Protein AF-A0A7V3U6Y7-F1 (afdb_monomer_lite)

Structure (mmCIF, N/CA/C/O backbone):
data_AF-A0A7V3U6Y7-F1
#
_entry.id   AF-A0A7V3U6Y7-F1
#
loop_
_atom_site.group_PDB
_atom_site.id
_atom_site.type_symbol
_atom_site.label_atom_id
_atom_site.label_alt_id
_atom_site.label_comp_id
_atom_site.label_asym_id
_atom_site.label_entity_id
_atom_site.label_seq_id
_atom_site.pdbx_PDB_ins_code
_atom_site.Cartn_x
_atom_site.Cartn_y
_atom_site.Cartn_z
_atom_site.occupancy
_atom_site.B_iso_or_equiv
_atom_site.auth_seq_id
_atom_site.auth_comp_id
_atom_site.auth_asym_id
_atom_site.auth_atom_id
_atom_site.pdbx_PDB_model_num
ATOM 1 N N . MET A 1 1 ? -50.823 -24.582 42.067 1.00 50.22 1 MET A N 1
ATOM 2 C CA . MET A 1 1 ? -49.405 -24.744 41.675 1.00 50.22 1 MET A CA 1
ATOM 3 C C . MET A 1 1 ? -48.891 -23.386 41.212 1.00 50.22 1 MET A C 1
ATOM 5 O O . MET A 1 1 ? -49.209 -22.974 40.104 1.00 50.22 1 MET A O 1
ATOM 9 N N . PHE A 1 2 ? -48.226 -22.626 42.087 1.00 54.97 2 PHE A N 1
ATOM 10 C CA . PHE A 1 2 ? -47.780 -21.268 41.761 1.00 54.97 2 PHE A CA 1
ATOM 11 C C . PHE A 1 2 ? -46.532 -21.341 40.882 1.00 54.97 2 PHE A C 1
ATOM 13 O O . PHE A 1 2 ? -45.478 -21.798 41.325 1.00 54.97 2 PHE A O 1
ATOM 20 N N . LYS A 1 3 ? -46.665 -20.936 39.615 1.00 65.75 3 LYS A N 1
ATOM 21 C CA . LYS A 1 3 ? -45.515 -20.741 38.732 1.00 65.75 3 LYS A CA 1
ATOM 22 C C . LYS A 1 3 ? -44.666 -19.619 39.330 1.00 65.75 3 LYS A C 1
ATOM 24 O O . LYS A 1 3 ? -45.165 -18.510 39.503 1.00 65.75 3 LYS A O 1
ATOM 29 N N . LYS A 1 4 ? -43.413 -19.918 39.679 1.00 70.62 4 LYS A N 1
ATOM 30 C CA . LYS A 1 4 ? -42.433 -18.907 40.091 1.00 70.62 4 LYS A CA 1
ATOM 31 C C . LYS A 1 4 ? -42.212 -17.970 38.900 1.00 70.62 4 LYS A C 1
ATOM 33 O O . LYS A 1 4 ? -41.668 -18.393 37.885 1.00 70.62 4 LYS A O 1
ATOM 38 N N . GLY A 1 5 ? -42.742 -16.753 38.996 1.00 73.56 5 GLY A N 1
ATOM 39 C CA . GLY A 1 5 ? -42.513 -15.687 38.026 1.00 73.56 5 GLY A CA 1
ATOM 40 C C . GLY A 1 5 ? -41.181 -14.996 38.298 1.00 73.56 5 GLY A C 1
ATOM 41 O O . GLY A 1 5 ? -40.742 -14.940 39.445 1.00 73.56 5 GLY A O 1
ATOM 42 N N . PHE A 1 6 ? -40.556 -14.484 37.240 1.00 78.00 6 PHE A N 1
ATOM 43 C CA . PHE A 1 6 ? -39.369 -13.634 37.334 1.00 78.00 6 PHE A CA 1
ATOM 44 C C . PHE A 1 6 ? -39.667 -12.394 38.183 1.00 78.00 6 PHE A C 1
ATOM 46 O O . PHE A 1 6 ? -40.731 -11.782 38.048 1.00 78.00 6 PHE A O 1
ATOM 53 N N . THR A 1 7 ? -38.733 -12.012 39.046 1.00 89.19 7 THR A N 1
ATOM 54 C CA . THR A 1 7 ? -38.861 -10.795 39.850 1.00 89.19 7 THR A CA 1
ATOM 55 C C . THR A 1 7 ? -38.463 -9.559 39.039 1.00 89.19 7 THR A C 1
ATOM 57 O O . THR A 1 7 ? -37.602 -9.614 38.160 1.00 89.19 7 THR A O 1
ATOM 60 N N . LEU A 1 8 ? -39.064 -8.404 39.348 1.00 84.19 8 LEU A N 1
ATOM 61 C CA . LEU A 1 8 ? -38.674 -7.125 38.734 1.00 84.19 8 LEU A CA 1
ATOM 62 C C . LEU A 1 8 ? -37.196 -6.794 38.989 1.00 84.19 8 LEU A C 1
ATOM 64 O O . LEU A 1 8 ? -36.536 -6.209 38.133 1.00 84.19 8 LEU A O 1
ATOM 68 N N . ILE A 1 9 ? -36.669 -7.202 40.148 1.00 90.31 9 ILE A N 1
ATOM 69 C CA . ILE A 1 9 ? -35.268 -6.972 40.499 1.00 90.31 9 ILE A CA 1
ATOM 70 C C . ILE A 1 9 ? -34.312 -7.843 39.676 1.00 90.31 9 ILE A C 1
ATOM 72 O O . ILE A 1 9 ? -33.257 -7.357 39.279 1.00 90.31 9 ILE A O 1
ATOM 76 N N . GLU A 1 10 ? -34.689 -9.079 39.333 1.00 88.81 10 GLU A N 1
ATOM 77 C CA . GLU A 1 10 ? -33.901 -9.916 38.417 1.00 88.81 10 GLU A CA 1
ATOM 78 C C . GLU A 1 10 ? -33.795 -9.281 37.033 1.00 88.81 10 GLU A C 1
ATOM 80 O O . GLU A 1 10 ? -32.708 -9.228 36.461 1.00 88.81 10 GLU A O 1
ATOM 85 N N . LEU A 1 11 ? -34.897 -8.746 36.508 1.00 87.94 11 LEU A N 1
ATOM 86 C CA . LEU A 1 11 ? -34.889 -8.103 35.194 1.00 87.94 11 LEU A CA 1
ATOM 87 C C . LEU A 1 11 ? -34.047 -6.811 35.207 1.00 87.94 11 LEU A C 1
ATOM 89 O O . LEU A 1 11 ? -33.319 -6.533 34.253 1.00 87.94 11 LEU A O 1
ATOM 93 N N . LEU A 1 12 ? -34.063 -6.073 36.321 1.00 89.81 12 LEU A N 1
ATOM 94 C CA . LEU A 1 12 ? -33.245 -4.873 36.517 1.00 89.81 12 LEU A CA 1
ATOM 95 C C . LEU A 1 12 ? -31.743 -5.196 36.570 1.00 89.81 12 LEU A C 1
ATOM 97 O O . LEU A 1 12 ? -30.950 -4.540 35.894 1.00 89.81 12 LEU A O 1
ATOM 101 N N . VAL A 1 13 ? -31.345 -6.227 37.321 1.00 93.62 13 VAL A N 1
ATOM 102 C CA . VAL A 1 13 ? -29.937 -6.655 37.413 1.00 93.62 13 VAL A CA 1
ATOM 103 C C . VAL A 1 13 ? -29.427 -7.170 36.065 1.00 93.62 13 VAL A C 1
ATOM 105 O O . VAL A 1 13 ? -28.310 -6.844 35.667 1.00 93.62 13 VAL A O 1
ATOM 108 N N . VAL A 1 14 ? -30.244 -7.916 35.318 1.00 93.94 14 VAL A N 1
ATOM 109 C CA . VAL A 1 14 ? -29.862 -8.427 33.992 1.00 93.94 14 VAL A CA 1
ATOM 110 C C . VAL A 1 14 ? -29.638 -7.285 32.998 1.00 93.94 14 VAL A C 1
ATOM 112 O O . VAL A 1 14 ? -28.618 -7.273 32.310 1.00 93.94 14 VAL A O 1
ATOM 115 N N . ALA A 1 15 ? -30.528 -6.290 32.953 1.00 92.44 15 ALA A N 1
ATOM 116 C CA . ALA A 1 15 ? -30.348 -5.122 32.088 1.00 92.44 15 ALA A CA 1
ATOM 117 C C . ALA A 1 15 ? -29.089 -4.308 32.452 1.00 92.44 15 ALA A C 1
ATOM 119 O O . ALA A 1 15 ? -28.402 -3.800 31.563 1.00 92.44 15 ALA A O 1
ATOM 120 N N . LEU A 1 16 ? -28.750 -4.232 33.745 1.00 95.00 16 LEU A N 1
ATOM 121 C CA . LEU A 1 16 ? -27.530 -3.585 34.232 1.00 95.00 16 LEU A CA 1
ATOM 122 C C . LEU A 1 16 ? -26.258 -4.341 33.816 1.00 95.00 16 LEU A C 1
ATOM 124 O O . LEU A 1 16 ? -25.278 -3.721 33.417 1.00 95.00 16 LEU A O 1
ATOM 128 N N . ILE A 1 17 ? -26.264 -5.673 33.849 1.00 94.19 17 ILE A N 1
ATOM 129 C CA . ILE A 1 17 ? -25.114 -6.467 33.391 1.00 94.19 17 ILE A CA 1
ATOM 130 C C . ILE A 1 17 ? -24.956 -6.362 31.865 1.00 94.19 17 ILE A C 1
ATOM 132 O O . ILE A 1 17 ? -23.842 -6.168 31.375 1.00 94.19 17 ILE A O 1
ATOM 136 N N . ILE A 1 18 ? -26.055 -6.436 31.103 1.00 93.50 18 ILE A N 1
ATOM 137 C CA . ILE A 1 18 ? -26.022 -6.334 29.634 1.00 93.50 18 ILE A CA 1
ATOM 138 C C . ILE A 1 18 ? -25.452 -4.979 29.188 1.00 93.50 18 ILE A C 1
ATOM 140 O O . ILE A 1 18 ? -24.631 -4.942 28.271 1.00 93.50 18 ILE A O 1
ATOM 144 N N . SER A 1 19 ? -25.825 -3.874 29.840 1.00 91.38 19 SER A N 1
ATOM 145 C CA . SER A 1 19 ? -25.337 -2.537 29.465 1.00 91.38 19 SER A CA 1
ATOM 146 C C . SER A 1 19 ? -23.822 -2.373 29.663 1.00 91.38 19 SER A C 1
ATOM 148 O O . SER A 1 19 ? -23.141 -1.798 28.805 1.00 91.38 19 SER A O 1
ATOM 150 N N . ILE A 1 20 ? -23.265 -2.951 30.731 1.00 91.00 20 ILE A N 1
ATOM 151 C CA . ILE A 1 20 ? -21.815 -2.972 30.979 1.00 91.00 20 ILE A CA 1
ATOM 152 C C . ILE A 1 20 ? -21.099 -3.806 29.907 1.00 91.00 20 ILE A C 1
ATOM 154 O O . ILE A 1 20 ? -20.116 -3.347 29.318 1.00 91.00 20 ILE A O 1
ATOM 158 N N . LEU A 1 21 ? -21.610 -5.003 29.600 1.00 89.81 21 LEU A N 1
ATOM 159 C CA . LEU A 1 21 ? -21.007 -5.896 28.605 1.00 89.81 21 LEU A CA 1
ATOM 160 C C . LEU A 1 21 ? -20.994 -5.281 27.196 1.00 89.81 21 LEU A C 1
ATOM 162 O O . LEU A 1 21 ? -19.972 -5.345 26.511 1.00 89.81 21 LEU A O 1
ATOM 166 N N . VAL A 1 22 ? -22.086 -4.632 26.772 1.00 87.31 22 VAL A N 1
ATOM 167 C CA . VAL A 1 22 ? -22.183 -3.986 25.447 1.00 87.31 22 VAL A CA 1
ATOM 168 C C . VAL A 1 22 ? -21.139 -2.879 25.280 1.00 87.31 22 VAL A C 1
ATOM 170 O O . VAL A 1 22 ? -20.543 -2.743 24.206 1.00 87.31 22 VAL A O 1
ATOM 173 N N . THR A 1 23 ? -20.868 -2.119 26.344 1.00 82.31 23 THR A N 1
ATOM 174 C CA . THR A 1 23 ? -19.887 -1.026 26.310 1.00 82.31 23 THR A CA 1
ATOM 175 C C . THR A 1 23 ? -18.475 -1.557 26.045 1.00 82.31 23 THR A C 1
ATOM 177 O O . THR A 1 23 ? -17.790 -1.060 25.153 1.00 82.31 23 THR A O 1
ATOM 180 N N . ILE A 1 24 ? -18.056 -2.618 26.745 1.00 80.50 24 ILE A N 1
ATOM 181 C CA . ILE A 1 24 ? -16.707 -3.206 26.618 1.00 80.50 24 ILE A CA 1
ATOM 182 C C . ILE A 1 24 ? -16.487 -3.823 25.226 1.00 80.50 24 ILE A C 1
ATOM 184 O O . ILE A 1 24 ? -15.421 -3.664 24.622 1.00 80.50 24 ILE A O 1
ATOM 188 N N . VAL A 1 25 ? -17.495 -4.512 24.687 1.00 75.94 25 VAL A N 1
ATOM 189 C CA . VAL A 1 25 ? -17.406 -5.180 23.377 1.00 75.94 25 VAL A CA 1
ATOM 190 C C . VAL A 1 25 ? -17.280 -4.166 22.231 1.00 75.94 25 VAL A C 1
ATOM 192 O O . VAL A 1 25 ? -16.527 -4.392 21.281 1.00 75.94 25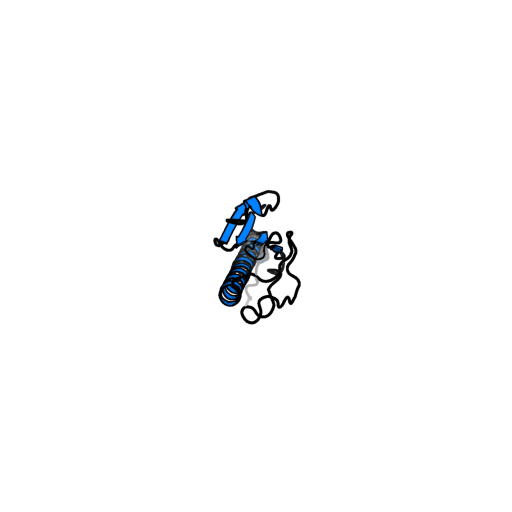 VAL A O 1
ATOM 195 N N . SER A 1 26 ? -17.957 -3.019 22.335 1.00 70.25 26 SER A N 1
ATOM 196 C CA . SER A 1 26 ? -18.023 -2.021 21.258 1.00 70.25 26 SER A CA 1
ATOM 197 C C . SER A 1 26 ? -16.668 -1.371 20.940 1.00 70.25 26 SER A C 1
ATOM 199 O O . SER A 1 26 ? -16.338 -1.178 19.768 1.00 70.25 26 SER A O 1
ATOM 201 N N . VAL A 1 27 ? -15.845 -1.077 21.955 1.00 69.94 27 VAL A N 1
ATOM 202 C CA . VAL A 1 27 ? -14.544 -0.395 21.766 1.00 69.94 27 VAL A CA 1
ATOM 203 C C . VAL A 1 27 ? -13.536 -1.292 21.038 1.00 69.94 27 VAL A C 1
ATOM 205 O O . VAL A 1 27 ? -12.788 -0.836 20.172 1.00 69.94 27 VAL A O 1
ATOM 208 N N . ASN A 1 28 ? -13.563 -2.591 21.339 1.00 64.44 28 ASN A N 1
ATOM 209 C CA . ASN A 1 28 ? -12.662 -3.581 20.756 1.00 64.44 28 ASN A CA 1
ATOM 210 C C . ASN A 1 28 ? -12.939 -3.798 19.259 1.00 64.44 28 ASN A C 1
ATOM 212 O O . ASN A 1 28 ? -12.014 -3.848 18.448 1.00 64.44 28 ASN A O 1
ATOM 216 N N . TYR A 1 29 ? -14.213 -3.857 18.865 1.00 71.38 29 TYR A N 1
ATOM 217 C CA . TYR A 1 29 ? -14.619 -4.148 17.487 1.00 71.38 29 TYR A CA 1
ATOM 218 C C . TYR A 1 29 ? -14.108 -3.124 16.457 1.00 71.38 29 TYR A C 1
ATOM 220 O O . TYR A 1 29 ? -13.741 -3.495 15.340 1.00 71.38 29 TYR A O 1
ATOM 228 N N . SER A 1 30 ? -14.033 -1.843 16.833 1.00 75.44 30 SER A N 1
ATOM 229 C CA . SER A 1 30 ? -13.529 -0.785 15.947 1.00 75.44 30 SER A CA 1
ATOM 230 C C . SER A 1 30 ? -12.052 -0.994 15.593 1.00 75.44 30 SER A C 1
ATOM 232 O O . SER A 1 30 ? -11.688 -0.951 14.419 1.00 75.44 30 SER A O 1
ATOM 234 N N . GLN A 1 31 ? -11.205 -1.320 16.576 1.00 78.81 31 GLN A N 1
ATOM 235 C CA . GLN A 1 31 ? -9.769 -1.526 16.348 1.00 78.81 31 GLN A CA 1
ATOM 236 C C . GLN A 1 31 ? -9.474 -2.765 15.488 1.00 78.81 31 GLN A C 1
ATOM 238 O O . GLN A 1 31 ? -8.590 -2.717 14.629 1.00 78.81 31 GLN A O 1
ATOM 243 N N . TYR A 1 32 ? -10.239 -3.850 15.659 1.00 80.38 32 TYR A N 1
ATOM 244 C CA . TYR A 1 32 ? -10.097 -5.051 14.828 1.00 80.38 32 TYR A CA 1
ATOM 245 C C . TYR A 1 32 ? -10.406 -4.778 13.353 1.00 80.38 32 TYR A C 1
ATOM 247 O O . TYR A 1 32 ? -9.673 -5.241 12.479 1.00 80.38 32 TYR A O 1
ATOM 255 N N . LYS A 1 33 ? -11.436 -3.973 13.063 1.00 86.69 33 LYS A N 1
ATOM 256 C CA . LYS A 1 33 ? -11.765 -3.570 11.688 1.00 86.69 33 LYS A CA 1
ATOM 257 C C . LYS A 1 33 ? -10.636 -2.790 11.021 1.00 86.69 33 LYS A C 1
ATOM 259 O O . LYS A 1 33 ? -10.295 -3.104 9.884 1.00 86.69 33 LYS A O 1
ATOM 264 N N . LYS A 1 34 ? -10.041 -1.825 11.733 1.00 90.69 34 LYS A N 1
ATOM 265 C CA . LYS A 1 34 ? -8.886 -1.060 11.231 1.00 90.69 34 LYS A CA 1
ATOM 266 C C . LYS A 1 34 ? -7.719 -1.983 10.900 1.00 90.69 34 LYS A C 1
ATOM 268 O O . LYS A 1 34 ? -7.193 -1.949 9.797 1.00 90.69 34 LYS A O 1
ATOM 273 N N . SER A 1 35 ? -7.375 -2.874 11.833 1.00 90.75 35 SER A N 1
ATOM 274 C CA . SER A 1 35 ? -6.270 -3.817 11.644 1.00 90.75 35 SER A CA 1
ATOM 275 C C . SER A 1 35 ? -6.504 -4.759 10.462 1.00 90.75 35 SER A C 1
ATOM 277 O O . SER A 1 35 ? -5.571 -5.023 9.718 1.00 90.75 35 SER A O 1
ATOM 279 N N . SER A 1 36 ? -7.734 -5.244 10.268 1.00 93.00 36 SER A N 1
ATOM 280 C CA . SER A 1 36 ? -8.073 -6.117 9.139 1.00 93.00 36 SER A CA 1
ATOM 281 C C . SER A 1 36 ? -7.954 -5.400 7.789 1.00 93.00 36 SER A C 1
ATOM 283 O O . SER A 1 36 ? -7.425 -5.985 6.846 1.00 93.00 36 SER A O 1
ATOM 285 N N . ARG A 1 37 ? -8.386 -4.135 7.693 1.00 95.25 37 ARG A N 1
ATOM 286 C CA . ARG A 1 37 ? -8.221 -3.323 6.474 1.00 95.25 37 ARG A CA 1
ATOM 287 C C . ARG A 1 37 ? -6.764 -2.982 6.189 1.00 95.25 37 ARG A C 1
ATOM 289 O O . ARG A 1 37 ? -6.354 -3.017 5.031 1.00 95.25 37 ARG A O 1
ATOM 296 N N . ASP A 1 38 ? -5.986 -2.676 7.222 1.00 96.12 38 ASP A N 1
ATOM 297 C CA . ASP A 1 38 ? -4.550 -2.433 7.086 1.00 96.12 38 ASP A CA 1
ATOM 298 C C . ASP A 1 38 ? -3.824 -3.694 6.601 1.00 96.12 38 ASP A C 1
ATOM 300 O O . ASP A 1 38 ? -3.035 -3.608 5.667 1.00 96.12 38 ASP A O 1
ATOM 304 N N . THR A 1 39 ? -4.127 -4.871 7.165 1.00 96.75 39 THR A N 1
ATOM 305 C CA . THR A 1 39 ? -3.572 -6.154 6.697 1.00 96.75 39 THR A CA 1
ATOM 306 C C . THR A 1 39 ? -3.941 -6.424 5.242 1.00 96.75 39 THR A C 1
ATOM 308 O O . THR A 1 39 ? -3.049 -6.690 4.444 1.00 96.75 39 THR A O 1
ATOM 311 N N . LYS A 1 40 ? -5.220 -6.263 4.875 1.00 97.19 40 LYS A N 1
ATOM 312 C CA . LYS A 1 40 ? -5.662 -6.383 3.480 1.00 97.19 40 LYS A CA 1
ATOM 313 C C . LYS A 1 40 ? -4.871 -5.446 2.561 1.00 97.19 40 LYS A C 1
ATOM 315 O O . LYS A 1 40 ? -4.431 -5.860 1.498 1.00 97.19 40 LYS A O 1
ATOM 320 N N . GLY A 1 41 ? -4.674 -4.193 2.975 1.00 97.38 41 GLY A N 1
ATOM 321 C CA . GLY A 1 41 ? -3.932 -3.233 2.164 1.00 97.38 41 GLY A CA 1
ATOM 322 C C . GLY A 1 41 ? -2.450 -3.544 2.032 1.00 97.38 41 GLY A C 1
ATOM 323 O O . GLY A 1 41 ? -1.891 -3.355 0.960 1.00 97.38 41 GLY A O 1
ATOM 324 N N . ILE A 1 42 ? -1.823 -4.076 3.080 1.00 97.69 42 ILE A N 1
ATOM 325 C CA . ILE A 1 42 ? -0.440 -4.559 3.012 1.00 97.69 42 ILE A CA 1
ATOM 326 C C . ILE A 1 42 ? -0.329 -5.684 1.976 1.00 97.69 42 ILE A C 1
ATOM 328 O O . ILE A 1 42 ? 0.508 -5.592 1.084 1.00 97.69 42 ILE A O 1
ATOM 332 N N . GLU A 1 43 ? -1.207 -6.687 2.042 1.00 97.50 43 GLU A N 1
ATOM 333 C CA . GLU A 1 43 ? -1.216 -7.819 1.104 1.00 97.50 43 GLU A CA 1
ATOM 334 C C . GLU A 1 43 ? -1.451 -7.370 -0.350 1.00 97.50 43 GLU A C 1
ATOM 336 O O . GLU A 1 43 ? -0.781 -7.846 -1.268 1.00 97.50 43 GLU A O 1
ATOM 341 N N . GLU A 1 44 ? -2.368 -6.423 -0.574 1.00 97.31 44 GLU A N 1
ATOM 342 C CA . GLU A 1 44 ? -2.648 -5.885 -1.910 1.00 97.31 44 GLU A CA 1
ATOM 343 C C . GLU A 1 44 ? -1.471 -5.060 -2.459 1.00 97.31 44 GLU A C 1
ATOM 345 O O . GLU A 1 44 ? -1.097 -5.241 -3.619 1.00 97.31 44 GLU A O 1
ATOM 350 N N . ILE A 1 45 ? -0.825 -4.218 -1.642 1.00 97.88 45 ILE A N 1
ATOM 351 C CA . ILE A 1 45 ? 0.377 -3.479 -2.060 1.00 97.88 45 ILE A CA 1
ATOM 352 C C . ILE A 1 45 ? 1.548 -4.425 -2.358 1.00 97.88 45 ILE A C 1
ATOM 354 O O . ILE A 1 45 ? 2.254 -4.227 -3.348 1.00 97.88 45 ILE A O 1
ATOM 358 N N . GLU A 1 46 ? 1.751 -5.468 -1.555 1.00 97.50 46 GLU A N 1
ATOM 359 C CA . GLU A 1 46 ? 2.786 -6.477 -1.809 1.00 97.50 46 GLU A CA 1
ATOM 360 C C . GLU A 1 46 ? 2.529 -7.244 -3.115 1.00 97.50 46 GLU A C 1
ATOM 362 O O . GLU A 1 46 ? 3.463 -7.511 -3.875 1.00 97.50 46 GLU A O 1
ATOM 367 N N . ALA A 1 47 ? 1.265 -7.549 -3.428 1.00 97.19 47 ALA A N 1
ATOM 368 C CA . ALA A 1 47 ? 0.891 -8.159 -4.701 1.00 97.19 47 ALA A CA 1
ATOM 369 C C . ALA A 1 47 ? 1.187 -7.235 -5.896 1.00 97.19 47 ALA A C 1
ATOM 371 O O . ALA A 1 47 ? 1.686 -7.703 -6.923 1.00 97.19 47 ALA A O 1
ATOM 372 N N . ILE A 1 48 ? 0.930 -5.929 -5.757 1.00 97.38 48 ILE A N 1
ATOM 373 C CA . ILE A 1 48 ? 1.259 -4.916 -6.771 1.00 97.38 48 ILE A CA 1
ATOM 374 C C . ILE A 1 48 ? 2.771 -4.832 -6.982 1.00 97.38 48 ILE A C 1
ATOM 376 O O . ILE A 1 48 ? 3.227 -4.923 -8.121 1.00 97.38 48 ILE A O 1
ATOM 380 N N . ALA A 1 49 ? 3.547 -4.718 -5.902 1.00 97.06 49 ALA A N 1
ATOM 381 C CA . ALA A 1 49 ? 5.007 -4.680 -5.958 1.00 97.06 49 ALA A CA 1
ATOM 382 C C . ALA A 1 49 ? 5.563 -5.925 -6.663 1.00 97.06 49 ALA A C 1
ATOM 384 O O . ALA A 1 49 ? 6.321 -5.818 -7.621 1.00 97.06 49 ALA A O 1
ATOM 385 N N . LYS A 1 50 ? 5.092 -7.120 -6.289 1.00 97.06 50 LYS A N 1
ATOM 386 C CA . LYS A 1 50 ? 5.493 -8.369 -6.948 1.00 97.06 50 LYS A CA 1
ATOM 387 C C . LYS A 1 50 ? 5.170 -8.378 -8.445 1.00 97.06 50 LYS A C 1
ATOM 389 O O . LYS A 1 50 ? 5.978 -8.852 -9.238 1.00 97.06 50 LYS A O 1
ATOM 394 N N . ALA A 1 51 ? 4.004 -7.878 -8.846 1.00 96.88 51 ALA A N 1
ATOM 395 C CA . ALA A 1 51 ? 3.638 -7.797 -10.257 1.00 96.88 51 ALA A CA 1
ATOM 396 C C . ALA A 1 51 ? 4.497 -6.781 -11.032 1.00 96.88 51 ALA A C 1
ATOM 398 O O . ALA A 1 51 ? 4.819 -7.028 -12.195 1.00 96.88 51 ALA A O 1
ATOM 399 N N . LEU A 1 52 ? 4.909 -5.680 -10.394 1.00 96.38 52 LEU A N 1
ATOM 400 C CA . LEU A 1 52 ? 5.867 -4.722 -10.952 1.00 96.38 52 LEU A CA 1
ATOM 401 C C . LEU A 1 52 ? 7.244 -5.365 -11.167 1.00 96.38 52 LEU A C 1
ATOM 403 O O . LEU A 1 52 ? 7.798 -5.231 -12.256 1.00 96.38 52 LEU A O 1
ATOM 407 N N . GLU A 1 53 ? 7.750 -6.134 -10.199 1.00 96.06 53 GLU A N 1
ATOM 408 C CA . GLU A 1 53 ? 9.013 -6.878 -10.351 1.00 96.06 53 GLU A CA 1
ATOM 409 C C . GLU A 1 53 ? 8.950 -7.900 -11.497 1.00 96.06 53 GLU A C 1
ATOM 411 O O . GLU A 1 53 ? 9.884 -8.023 -12.287 1.00 96.06 53 GLU A O 1
ATOM 416 N N . LEU A 1 54 ? 7.829 -8.616 -11.635 1.00 95.62 54 LEU A N 1
ATOM 417 C CA . LEU A 1 54 ? 7.631 -9.565 -12.737 1.00 95.62 54 LEU A CA 1
ATOM 418 C C . LEU A 1 54 ? 7.604 -8.857 -14.098 1.00 95.62 54 LEU A C 1
ATOM 420 O O . LEU A 1 54 ? 8.191 -9.351 -15.058 1.00 95.62 54 LEU A O 1
ATOM 424 N N . LYS A 1 55 ? 6.984 -7.673 -14.182 1.00 94.62 55 LYS A N 1
ATOM 425 C CA . LYS A 1 55 ? 7.018 -6.840 -15.394 1.00 94.62 55 LYS A CA 1
ATOM 426 C C . LYS A 1 55 ? 8.426 -6.377 -15.743 1.00 94.62 55 LYS A C 1
ATOM 428 O O . LYS A 1 55 ? 8.817 -6.442 -16.911 1.00 94.62 55 LYS A O 1
ATOM 433 N N . TYR A 1 56 ? 9.186 -5.957 -14.738 1.00 94.94 56 TYR A N 1
ATOM 434 C CA . TYR A 1 56 ? 10.575 -5.566 -14.917 1.00 94.94 56 TYR A CA 1
ATOM 435 C C . TYR A 1 56 ? 11.428 -6.737 -15.412 1.00 94.94 56 TYR A C 1
ATOM 437 O O . TYR A 1 56 ? 12.209 -6.569 -16.344 1.00 94.94 56 TYR A O 1
ATOM 445 N N . ALA A 1 57 ? 11.228 -7.942 -14.872 1.00 94.62 57 ALA A N 1
ATOM 446 C CA . ALA A 1 57 ? 11.958 -9.135 -15.297 1.00 94.62 57 ALA A CA 1
ATOM 447 C C . ALA A 1 57 ? 11.752 -9.485 -16.787 1.00 94.62 57 ALA A C 1
ATOM 449 O O . ALA A 1 57 ? 12.658 -10.036 -17.407 1.00 94.62 57 ALA A O 1
ATOM 450 N N . GLU A 1 58 ? 10.599 -9.151 -17.377 1.00 93.06 58 GLU A N 1
ATOM 451 C CA . GLU A 1 58 ? 10.342 -9.356 -18.811 1.00 93.06 58 GLU A CA 1
ATOM 452 C C . GLU A 1 58 ? 10.892 -8.238 -19.697 1.00 93.06 58 GLU A C 1
ATOM 454 O O . GLU A 1 58 ? 11.436 -8.494 -20.769 1.00 93.06 58 GLU A O 1
ATOM 459 N N . SER A 1 59 ? 10.676 -6.988 -19.285 1.00 91.19 59 SER A N 1
ATOM 460 C CA . SER A 1 59 ? 10.834 -5.816 -20.157 1.00 91.19 59 SER A CA 1
ATOM 461 C C . SER A 1 59 ? 12.086 -4.997 -19.838 1.00 91.19 59 SER A C 1
ATOM 463 O O . SER A 1 59 ? 12.353 -4.004 -20.510 1.00 91.19 59 SER A O 1
ATOM 465 N N . MET A 1 60 ? 12.822 -5.380 -18.786 1.00 92.62 60 MET A N 1
ATOM 466 C CA . MET A 1 60 ? 13.917 -4.624 -18.159 1.00 92.62 60 MET A CA 1
ATOM 467 C C . MET A 1 60 ? 13.531 -3.189 -17.761 1.00 92.62 60 MET A C 1
ATOM 469 O O . MET A 1 60 ? 14.392 -2.333 -17.576 1.00 92.62 60 MET A O 1
ATOM 473 N N . GLN A 1 61 ? 12.229 -2.917 -17.665 1.00 93.44 61 GLN A N 1
ATOM 474 C CA . GLN A 1 61 ? 11.640 -1.618 -17.362 1.00 93.44 61 GLN A CA 1
ATOM 475 C C . GLN A 1 61 ? 10.303 -1.832 -16.662 1.00 93.44 61 GLN A C 1
ATOM 477 O O . GLN A 1 61 ? 9.569 -2.774 -16.979 1.00 93.44 61 GLN A O 1
ATOM 482 N N . TYR A 1 62 ? 9.957 -0.929 -15.752 1.00 94.81 62 TYR A N 1
ATOM 483 C CA . TYR A 1 62 ? 8.620 -0.882 -15.183 1.00 94.81 62 TYR A CA 1
ATOM 484 C C . TYR A 1 62 ? 7.614 -0.322 -16.209 1.00 94.81 62 TYR A C 1
ATOM 486 O O . TYR A 1 62 ? 7.990 0.349 -17.188 1.00 94.81 62 TYR A O 1
ATOM 494 N N . PRO A 1 63 ? 6.313 -0.615 -16.023 1.00 93.88 63 PRO A N 1
ATOM 495 C CA . PRO A 1 63 ? 5.255 0.069 -16.751 1.00 93.88 63 PRO A CA 1
ATOM 496 C C . PRO A 1 63 ? 5.369 1.584 -16.586 1.00 93.88 63 PRO A C 1
ATOM 498 O O . PRO A 1 63 ? 5.884 2.065 -15.584 1.00 93.88 63 PRO A O 1
ATOM 501 N N . ASP A 1 64 ? 4.858 2.315 -17.569 1.00 93.88 64 ASP A N 1
ATOM 502 C CA . ASP A 1 64 ? 4.747 3.769 -17.491 1.00 93.88 64 ASP A CA 1
ATOM 503 C C . ASP A 1 64 ? 3.744 4.146 -16.390 1.00 93.88 64 ASP A C 1
ATOM 505 O O . ASP A 1 64 ? 2.529 3.926 -16.534 1.00 93.88 64 ASP A O 1
ATOM 509 N N . LEU A 1 65 ? 4.277 4.610 -15.258 1.00 95.06 65 LEU A N 1
ATOM 510 C CA . LEU A 1 65 ? 3.517 5.090 -14.110 1.00 95.06 65 LEU A CA 1
ATOM 511 C C . LEU A 1 65 ? 3.555 6.624 -14.088 1.00 95.06 65 LEU A C 1
ATOM 513 O O . LEU A 1 65 ? 4.345 7.237 -14.791 1.00 95.06 65 LEU A O 1
ATOM 517 N N . PRO A 1 66 ? 2.691 7.275 -13.301 1.00 95.94 66 PRO A N 1
ATOM 518 C CA . PRO A 1 66 ? 2.731 8.726 -13.173 1.00 95.94 66 PRO A CA 1
ATOM 519 C C . PRO A 1 66 ? 4.035 9.226 -12.527 1.00 95.94 66 PRO A C 1
ATOM 521 O O . PRO A 1 66 ? 4.472 8.688 -11.510 1.00 95.94 66 PRO A O 1
ATOM 524 N N . ASP A 1 67 ? 4.578 10.336 -13.029 1.00 95.00 67 ASP A N 1
ATOM 525 C CA . ASP A 1 67 ? 5.788 10.966 -12.471 1.00 95.00 67 ASP A CA 1
ATOM 526 C C . ASP A 1 67 ? 5.618 11.407 -11.007 1.00 95.00 67 ASP A C 1
ATOM 528 O O . ASP A 1 67 ? 6.575 11.470 -10.234 1.00 95.00 67 ASP A O 1
ATOM 532 N N . SER A 1 68 ? 4.386 11.740 -10.619 1.00 93.94 68 SER A N 1
ATOM 533 C CA . SER A 1 68 ? 4.037 12.255 -9.294 1.00 93.94 68 SER A CA 1
ATOM 534 C C . SER A 1 68 ? 2.991 11.373 -8.611 1.00 93.94 68 SER A C 1
ATOM 536 O O . SER A 1 68 ? 2.228 10.693 -9.306 1.00 93.94 68 SER A O 1
ATOM 538 N N . PRO A 1 69 ? 2.928 11.369 -7.261 1.00 95.56 69 PRO A N 1
ATOM 539 C CA . PRO A 1 69 ? 2.041 10.478 -6.524 1.00 95.56 69 PRO A CA 1
ATOM 540 C C . PRO A 1 69 ? 0.593 10.611 -6.987 1.00 95.56 69 PRO A C 1
ATOM 542 O O . PRO A 1 69 ? -0.042 11.648 -6.801 1.00 95.56 69 PRO A O 1
ATOM 545 N N 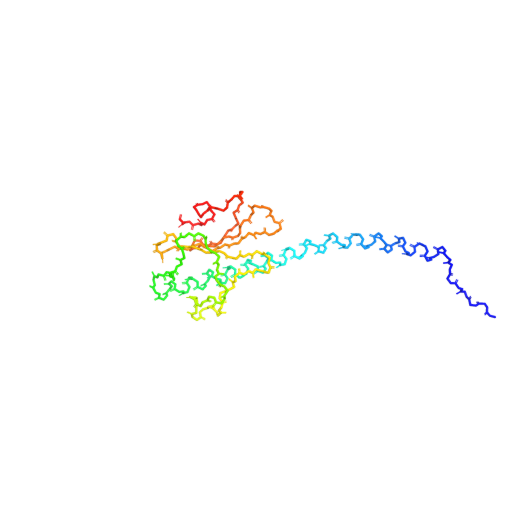. SER A 1 70 ? 0.082 9.547 -7.594 1.00 96.88 70 SER A N 1
ATOM 546 C CA . SER A 1 70 ? -1.241 9.526 -8.209 1.00 96.88 70 SER A CA 1
ATOM 547 C C . SER A 1 70 ? -1.999 8.294 -7.757 1.00 96.88 70 SER A C 1
ATOM 549 O O . SER A 1 70 ? -1.407 7.227 -7.586 1.00 96.88 70 SER A O 1
ATOM 551 N N . GLU A 1 71 ? -3.306 8.447 -7.549 1.00 97.12 71 GLU A N 1
ATOM 552 C CA . GLU A 1 71 ? -4.166 7.327 -7.175 1.00 97.12 71 GLU A CA 1
ATOM 553 C C . GLU A 1 71 ? -4.177 6.280 -8.294 1.00 97.12 71 GLU A C 1
ATOM 555 O O . GLU A 1 71 ? -4.231 6.619 -9.481 1.00 97.12 71 GLU A O 1
ATOM 5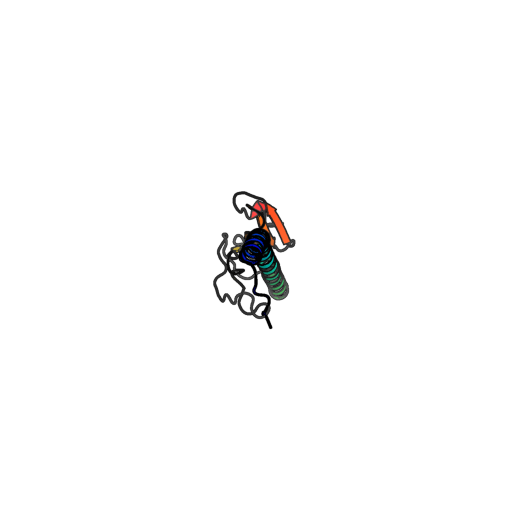60 N N . ILE A 1 72 ? -4.126 5.004 -7.916 1.00 96.88 72 ILE A N 1
ATOM 561 C CA . ILE A 1 72 ? -4.250 3.896 -8.860 1.00 96.88 72 ILE A CA 1
ATOM 562 C C . ILE A 1 72 ? -5.675 3.912 -9.437 1.00 96.88 72 ILE A C 1
ATOM 564 O O . ILE A 1 72 ? -6.643 3.807 -8.678 1.00 96.88 72 ILE A O 1
ATOM 568 N N . PRO A 1 73 ? -5.848 4.014 -10.767 1.00 94.69 73 PRO A N 1
ATOM 569 C CA . PRO A 1 73 ? -7.173 3.983 -11.367 1.00 94.69 73 PRO A CA 1
ATOM 570 C C . PRO A 1 73 ? -7.886 2.657 -11.089 1.00 94.69 73 PRO A C 1
ATOM 572 O O . PRO A 1 73 ? -7.291 1.580 -11.154 1.00 94.69 73 PRO A O 1
ATOM 575 N N . SER A 1 74 ? -9.193 2.718 -10.830 1.00 93.25 74 SER A N 1
ATOM 576 C CA . SER A 1 74 ? -9.990 1.499 -10.691 1.00 93.25 74 SER A CA 1
ATOM 577 C C . SER A 1 74 ? -9.972 0.701 -11.996 1.00 93.25 74 SER A C 1
ATOM 579 O O . SER A 1 74 ? -10.253 1.242 -13.066 1.00 93.25 74 SER A O 1
ATOM 581 N N . GLY A 1 75 ? -9.647 -0.589 -11.905 1.00 89.62 75 GLY A N 1
ATOM 582 C CA . GLY A 1 75 ? -9.595 -1.473 -13.068 1.00 89.62 75 GLY A CA 1
ATOM 583 C C . GLY A 1 75 ? -8.363 -1.284 -13.955 1.00 89.62 75 GLY A C 1
ATOM 584 O O . GLY A 1 75 ? -8.389 -1.741 -15.095 1.00 89.62 75 GLY A O 1
ATOM 585 N N . ASP A 1 76 ? -7.296 -0.646 -13.461 1.00 93.56 76 ASP A N 1
ATOM 586 C CA . ASP A 1 76 ? -6.037 -0.540 -14.199 1.00 93.56 76 ASP A CA 1
ATOM 587 C C . ASP A 1 76 ? -5.521 -1.930 -14.625 1.00 93.56 76 ASP A C 1
ATOM 589 O O . ASP A 1 76 ? -5.637 -2.923 -13.896 1.00 93.56 76 ASP A O 1
ATOM 593 N N . THR A 1 77 ? -4.975 -2.010 -15.839 1.00 94.31 77 THR A N 1
ATOM 594 C CA . THR A 1 77 ? -4.528 -3.259 -16.467 1.00 94.31 77 THR A CA 1
ATOM 595 C C . THR A 1 77 ? -3.037 -3.286 -16.791 1.00 94.31 77 THR A C 1
ATOM 597 O O . THR A 1 77 ? -2.576 -4.278 -17.360 1.00 94.31 77 THR A O 1
ATOM 600 N N . ARG A 1 78 ? -2.254 -2.259 -16.431 1.00 92.88 78 ARG A N 1
ATOM 601 C CA . ARG A 1 78 ? -0.813 -2.155 -16.749 1.00 92.88 78 ARG A CA 1
ATOM 602 C C . ARG A 1 78 ? 0.008 -3.332 -16.210 1.00 92.88 78 ARG A C 1
ATOM 604 O O . ARG A 1 78 ? 1.034 -3.686 -16.786 1.00 92.88 78 ARG A O 1
ATOM 611 N N . LEU A 1 79 ? -0.471 -3.984 -15.149 1.00 93.69 79 LEU A N 1
ATOM 612 C CA . LEU A 1 79 ? 0.169 -5.148 -14.525 1.00 93.69 79 LEU A CA 1
ATOM 613 C C . LEU A 1 79 ? -0.316 -6.503 -15.065 1.00 93.69 79 LEU A C 1
ATOM 615 O O . LEU A 1 79 ? 0.128 -7.548 -14.593 1.00 93.69 79 LEU A O 1
ATOM 619 N N . SER A 1 80 ? -1.182 -6.529 -16.081 1.00 91.62 80 SER A N 1
ATOM 620 C CA . SER A 1 80 ? -1.588 -7.782 -16.734 1.00 91.62 80 SER A CA 1
ATOM 621 C C . SER A 1 80 ? -0.414 -8.408 -17.505 1.00 91.62 80 SER A C 1
ATOM 623 O O . SER A 1 80 ? 0.324 -7.674 -18.164 1.00 91.62 80 SER A O 1
ATOM 625 N N . PRO A 1 81 ? -0.222 -9.742 -17.484 1.00 92.56 81 PRO A N 1
ATOM 626 C CA . PRO A 1 81 ? -1.112 -10.769 -16.925 1.00 92.56 81 PRO A CA 1
ATOM 627 C C . PRO A 1 81 ? -0.865 -11.098 -15.441 1.00 92.56 81 PRO A C 1
ATOM 629 O O . PRO A 1 81 ? -1.581 -11.921 -14.878 1.00 92.56 81 PRO A O 1
ATOM 632 N N . TYR A 1 82 ? 0.133 -10.480 -14.810 1.00 93.00 82 TYR A N 1
ATOM 633 C CA . TYR A 1 82 ? 0.596 -10.822 -13.461 1.00 93.00 82 TYR A CA 1
ATOM 634 C C . TYR A 1 82 ? -0.372 -10.434 -12.351 1.00 93.00 82 TYR A C 1
ATOM 636 O O . TYR A 1 82 ? -0.452 -11.122 -11.335 1.00 93.00 82 TYR A O 1
ATOM 644 N N . LEU A 1 83 ? -1.129 -9.359 -12.559 1.00 93.25 83 LEU A N 1
ATOM 645 C CA . LEU A 1 83 ? -2.194 -8.941 -11.663 1.00 93.25 83 LEU A CA 1
ATOM 646 C C . LEU A 1 83 ? -3.405 -8.507 -12.486 1.00 93.25 83 LEU A C 1
ATOM 648 O O . LEU A 1 83 ? -3.355 -7.536 -13.245 1.00 93.25 83 LEU A O 1
ATOM 652 N N . LYS A 1 84 ? -4.497 -9.266 -12.364 1.00 88.19 84 LYS A N 1
ATOM 653 C CA . LYS A 1 84 ? -5.744 -8.996 -13.080 1.00 88.19 84 LYS A CA 1
ATOM 654 C C . LYS A 1 84 ? -6.551 -7.945 -12.325 1.00 88.19 84 LYS A C 1
ATOM 656 O O . LYS A 1 84 ? -7.211 -8.279 -11.347 1.00 88.19 84 LYS A O 1
ATOM 661 N N . GLY A 1 85 ? -6.538 -6.720 -12.842 1.00 88.06 85 GLY A N 1
ATOM 662 C CA . GLY A 1 85 ? -7.179 -5.572 -12.208 1.00 88.06 85 GLY A CA 1
ATOM 663 C C . GLY A 1 85 ? -6.379 -5.141 -10.987 1.00 88.06 85 GLY A C 1
ATOM 664 O O . GLY A 1 85 ? -6.419 -5.799 -9.951 1.00 88.06 85 GLY A O 1
ATOM 665 N N . VAL A 1 86 ? -5.624 -4.055 -11.120 1.00 94.62 86 VAL A N 1
ATOM 666 C CA . VAL A 1 86 ? -4.818 -3.543 -10.010 1.00 94.62 86 VAL A CA 1
ATOM 667 C C . VAL A 1 86 ? -5.762 -3.071 -8.894 1.00 94.62 86 VAL A C 1
ATOM 669 O O . VAL A 1 86 ? -6.635 -2.237 -9.161 1.00 94.62 86 VAL A O 1
ATOM 672 N N . PRO A 1 87 ? -5.638 -3.598 -7.660 1.00 95.94 87 PRO A N 1
ATOM 673 C CA . PRO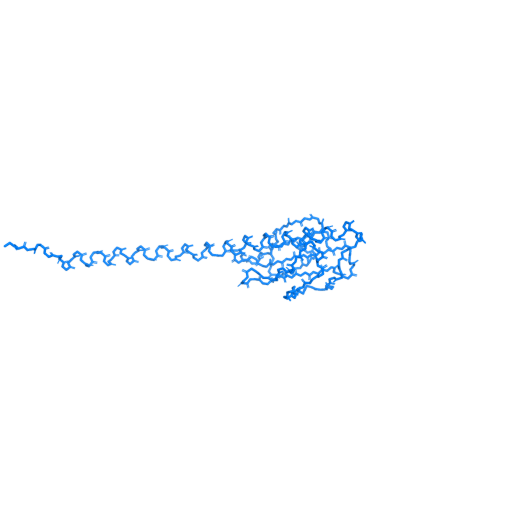 A 1 87 ? -6.374 -3.071 -6.520 1.00 95.94 87 PRO A CA 1
ATOM 674 C C . PRO A 1 87 ? -6.059 -1.587 -6.333 1.00 95.94 87 PRO A C 1
ATOM 676 O O . PRO A 1 87 ? -4.912 -1.171 -6.480 1.00 95.94 87 PRO A O 1
ATOM 679 N N . ASN A 1 88 ? -7.068 -0.790 -5.996 1.00 96.31 88 ASN A N 1
ATOM 680 C CA . ASN A 1 88 ? -6.910 0.651 -5.804 1.00 96.31 88 ASN A CA 1
ATOM 681 C C . ASN A 1 88 ? -7.269 1.132 -4.391 1.00 96.31 88 ASN A C 1
ATOM 683 O O . ASN A 1 88 ? -7.072 2.306 -4.090 1.00 96.31 88 ASN A O 1
ATOM 687 N N . SER A 1 89 ? -7.821 0.269 -3.530 1.00 96.19 89 SER A N 1
ATOM 688 C CA . SER A 1 89 ? -8.226 0.637 -2.171 1.00 96.19 89 SER A CA 1
ATOM 689 C C . SER A 1 89 ? -8.513 -0.588 -1.300 1.00 96.19 89 SER A C 1
ATOM 691 O O . SER A 1 89 ? -9.133 -1.550 -1.756 1.00 96.19 89 SER A O 1
ATOM 693 N N . ASN A 1 90 ? -8.227 -0.493 0.007 1.00 94.69 90 ASN A N 1
ATOM 694 C CA . ASN A 1 90 ? -8.691 -1.488 0.992 1.00 94.69 90 ASN A CA 1
ATOM 695 C C . ASN A 1 90 ? -10.157 -1.261 1.425 1.00 94.69 90 ASN A C 1
ATOM 697 O O . ASN A 1 90 ? -10.630 -1.894 2.374 1.00 94.69 90 ASN A O 1
ATOM 701 N N . GLY A 1 91 ? -10.878 -0.359 0.752 1.00 92.25 91 GLY A N 1
ATOM 702 C CA . GLY A 1 91 ? -12.233 0.081 1.090 1.00 92.25 91 GLY A CA 1
ATOM 703 C C . GLY A 1 91 ? -12.277 1.300 2.015 1.00 92.25 91 GLY A C 1
ATOM 704 O O . GLY A 1 91 ? -13.359 1.725 2.413 1.00 92.25 91 GLY A O 1
ATOM 705 N N . THR A 1 92 ? -11.128 1.857 2.402 1.00 92.94 92 THR A N 1
ATOM 706 C CA . THR A 1 92 ? -11.046 3.088 3.207 1.00 92.94 92 THR A CA 1
ATOM 707 C C . THR A 1 92 ? -9.894 3.977 2.751 1.00 92.94 92 THR A C 1
ATOM 709 O O . THR A 1 92 ? -10.117 5.149 2.469 1.00 92.94 92 THR A O 1
ATOM 712 N N . SER A 1 93 ? -8.688 3.425 2.631 1.00 94.88 93 SER A N 1
ATOM 713 C CA . SER A 1 93 ? -7.515 4.122 2.102 1.00 94.88 93 SER A CA 1
ATOM 714 C C . SER A 1 93 ? -7.295 3.748 0.643 1.00 94.88 93 SER A C 1
ATOM 716 O O . SER A 1 93 ? -7.205 2.561 0.322 1.00 94.88 93 SER A O 1
ATOM 718 N N . ASN A 1 94 ? -7.162 4.758 -0.216 1.00 97.25 94 ASN A N 1
ATOM 719 C CA . ASN A 1 94 ? -6.789 4.572 -1.616 1.00 97.25 94 ASN A CA 1
ATOM 720 C C . ASN A 1 94 ? -5.287 4.313 -1.756 1.00 97.25 94 ASN A C 1
ATOM 722 O O . ASN A 1 94 ? -4.485 4.694 -0.893 1.00 97.25 94 ASN A O 1
ATOM 726 N N . TYR A 1 95 ? -4.923 3.642 -2.841 1.00 97.81 95 TYR A N 1
ATOM 727 C CA . TYR A 1 95 ? -3.551 3.285 -3.172 1.00 97.81 95 TYR A CA 1
ATOM 728 C C . TYR A 1 95 ? -2.994 4.247 -4.195 1.00 97.81 95 TYR A C 1
ATOM 730 O O . TYR A 1 95 ? -3.702 4.709 -5.087 1.00 97.81 95 TYR A O 1
ATOM 738 N N . TYR A 1 96 ? -1.709 4.521 -4.062 1.00 97.69 96 TYR A N 1
ATOM 739 C CA . TYR A 1 96 ? -1.006 5.484 -4.883 1.00 97.69 96 TYR A CA 1
ATOM 740 C C . TYR A 1 96 ? 0.259 4.856 -5.427 1.00 97.69 96 TYR A C 1
ATOM 742 O O . TYR A 1 96 ? 0.885 4.023 -4.769 1.00 97.69 96 TYR A O 1
ATOM 750 N N . TRP A 1 97 ? 0.650 5.294 -6.613 1.00 97.25 97 TRP A N 1
ATOM 751 C CA . TRP A 1 9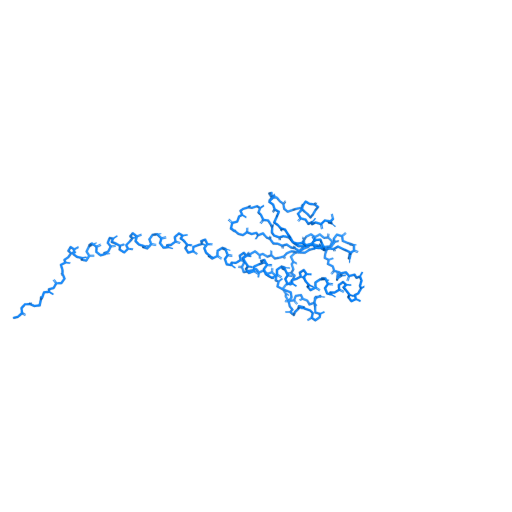7 ? 1.906 4.906 -7.230 1.00 97.25 97 TRP A CA 1
ATOM 752 C C . TRP A 1 97 ? 2.578 6.076 -7.939 1.00 97.25 97 TRP A C 1
ATOM 754 O O . TRP A 1 97 ? 1.950 7.107 -8.197 1.00 97.25 97 TRP A O 1
ATOM 764 N N . LEU A 1 98 ? 3.866 5.915 -8.212 1.00 96.19 98 LEU A N 1
ATOM 765 C CA . LEU A 1 98 ? 4.658 6.808 -9.043 1.00 96.19 98 LEU A CA 1
ATOM 766 C C . LEU A 1 98 ? 5.979 6.149 -9.461 1.00 96.19 98 LEU A C 1
ATOM 768 O O . LEU A 1 98 ? 6.416 5.198 -8.810 1.00 96.19 98 LEU A O 1
ATOM 772 N N . ASP A 1 99 ? 6.647 6.689 -10.478 1.00 95.12 99 ASP A N 1
ATOM 773 C CA . ASP A 1 99 ? 7.991 6.267 -10.923 1.00 95.12 99 ASP A CA 1
ATOM 774 C C . ASP A 1 99 ? 9.021 7.411 -11.035 1.00 95.12 99 ASP A C 1
ATOM 776 O O . ASP A 1 99 ? 10.195 7.173 -11.346 1.00 95.12 99 ASP A O 1
ATOM 780 N N . GLY A 1 100 ? 8.596 8.656 -10.794 1.00 90.88 100 GLY A N 1
ATOM 781 C CA . GLY A 1 100 ? 9.457 9.830 -10.932 1.00 90.88 100 GLY A CA 1
ATOM 782 C C . GLY A 1 100 ? 9.921 10.094 -12.370 1.00 90.88 100 GLY A C 1
ATOM 783 O O . GLY A 1 100 ? 10.959 10.731 -12.544 1.00 90.88 100 GLY A O 1
ATOM 784 N N . GLY A 1 101 ? 9.214 9.572 -13.380 1.00 89.69 101 GLY A N 1
ATOM 785 C CA . GLY A 1 101 ? 9.500 9.765 -14.805 1.00 89.69 101 GLY A CA 1
ATOM 786 C C . GLY A 1 101 ? 10.667 8.940 -15.349 1.00 89.69 101 GLY A C 1
ATOM 787 O O . GLY A 1 101 ? 11.178 9.228 -16.430 1.00 89.69 101 GLY A O 1
ATOM 788 N N . SER A 1 102 ? 11.136 7.937 -14.598 1.00 85.06 102 SER A N 1
ATOM 789 C CA . SER A 1 102 ? 12.316 7.145 -14.971 1.00 85.06 102 SER A CA 1
ATOM 790 C C . SER A 1 102 ? 11.994 5.750 -15.501 1.00 85.06 102 SER A C 1
ATOM 792 O O . SER A 1 102 ? 12.846 5.164 -16.161 1.00 85.06 102 SER A O 1
ATOM 794 N N . ARG A 1 103 ? 10.814 5.181 -15.199 1.00 91.19 103 ARG A N 1
ATOM 795 C CA . ARG A 1 103 ? 10.446 3.769 -15.464 1.00 91.19 103 ARG A CA 1
ATOM 796 C C . ARG A 1 103 ? 11.468 2.717 -14.984 1.00 91.19 103 ARG A C 1
ATOM 798 O O . ARG A 1 103 ? 11.325 1.527 -15.264 1.00 91.19 103 ARG A O 1
ATOM 805 N N . GLU A 1 104 ? 12.482 3.136 -14.234 1.00 90.88 104 GLU A N 1
ATOM 806 C CA . GLU A 1 104 ? 13.538 2.318 -13.624 1.00 90.88 104 GLU A CA 1
ATOM 807 C C . GLU A 1 104 ? 13.307 2.119 -12.126 1.00 90.88 104 GLU A C 1
ATOM 809 O O . GLU A 1 104 ? 13.953 1.296 -11.479 1.00 90.88 104 GLU A O 1
ATOM 814 N N . LYS A 1 105 ? 12.380 2.891 -11.568 1.00 92.75 105 LYS A N 1
ATOM 815 C CA . LYS A 1 105 ? 12.013 2.895 -10.163 1.00 92.75 105 LYS A CA 1
ATOM 816 C C . LYS A 1 105 ? 10.503 2.906 -10.070 1.00 92.75 105 LYS A C 1
ATOM 818 O O . LYS A 1 105 ? 9.822 3.361 -10.982 1.00 92.75 105 LYS A O 1
ATOM 823 N N . TYR A 1 106 ? 9.982 2.467 -8.941 1.00 95.75 106 TYR A N 1
ATOM 824 C CA . TYR A 1 106 ? 8.599 2.734 -8.601 1.00 95.75 106 TYR A CA 1
ATOM 825 C C . TYR A 1 106 ? 8.481 2.940 -7.104 1.00 95.75 106 TYR A C 1
ATOM 827 O O . TYR A 1 106 ? 9.311 2.499 -6.307 1.00 95.75 106 TYR A O 1
ATOM 835 N N . CYS A 1 107 ? 7.406 3.594 -6.714 1.00 97.00 107 CYS A N 1
ATOM 836 C CA . CYS A 1 107 ? 6.922 3.527 -5.362 1.00 97.00 107 CYS A CA 1
ATOM 837 C C . CYS A 1 107 ? 5.424 3.330 -5.393 1.00 97.00 107 CYS A C 1
ATOM 839 O O . CYS A 1 107 ? 4.719 4.065 -6.076 1.00 97.00 107 CYS A O 1
ATOM 841 N N . VAL A 1 108 ? 4.948 2.351 -4.640 1.00 97.56 108 VAL A N 1
ATOM 842 C CA . VAL A 1 108 ? 3.530 2.116 -4.399 1.00 97.56 108 VAL A CA 1
ATOM 843 C C . VAL A 1 108 ? 3.273 2.201 -2.902 1.00 97.56 108 VAL A C 1
ATOM 845 O O . VAL A 1 108 ? 4.084 1.736 -2.098 1.00 97.56 108 VAL A O 1
ATOM 848 N N . TYR A 1 109 ? 2.177 2.836 -2.499 1.00 97.62 109 TYR A N 1
ATOM 849 C CA . TYR A 1 109 ? 1.900 3.052 -1.088 1.00 97.62 109 TYR A CA 1
ATOM 850 C C . TYR A 1 109 ? 0.428 3.295 -0.766 1.00 97.62 109 TYR A C 1
ATOM 852 O O . TYR A 1 109 ? -0.392 3.605 -1.630 1.00 97.62 109 TYR A O 1
ATOM 860 N N . PHE A 1 110 ? 0.119 3.214 0.527 1.00 97.75 110 PHE A N 1
ATOM 861 C CA . PHE A 1 110 ? -1.141 3.676 1.102 1.00 97.75 110 PHE A CA 1
ATOM 862 C C . PHE A 1 110 ? -0.954 4.126 2.556 1.00 97.75 110 PHE A C 1
ATOM 864 O O . PHE A 1 110 ? 0.046 3.798 3.201 1.00 97.75 110 PHE A O 1
ATOM 871 N N . LYS A 1 111 ? -1.918 4.887 3.085 1.00 96.56 111 LYS A N 1
ATOM 872 C CA . LYS A 1 111 ? -1.926 5.330 4.488 1.00 96.56 111 LYS A CA 1
ATOM 873 C C . LYS A 1 111 ? -2.603 4.286 5.381 1.00 96.56 111 LYS A C 1
ATOM 875 O O . LYS A 1 111 ? -3.737 3.891 5.104 1.00 96.56 111 LYS A O 1
ATOM 880 N N . LEU A 1 112 ? -1.927 3.879 6.455 1.00 95.31 112 LEU A N 1
ATOM 881 C CA . LEU A 1 112 ? -2.477 2.975 7.468 1.00 95.31 112 LEU A CA 1
ATOM 882 C C . LEU A 1 112 ? -3.520 3.699 8.323 1.00 95.31 112 LEU A C 1
ATOM 884 O O . LEU A 1 112 ? -3.366 4.871 8.666 1.00 95.31 112 LEU A O 1
ATOM 888 N N . GLU A 1 113 ? -4.578 2.987 8.697 1.00 93.25 113 GLU A N 1
ATOM 889 C CA . GLU A 1 113 ? -5.662 3.527 9.517 1.00 93.25 113 GLU A CA 1
ATOM 890 C C . GLU A 1 113 ? -5.397 3.351 11.018 1.00 93.25 113 GLU A C 1
ATOM 892 O O . GLU A 1 113 ?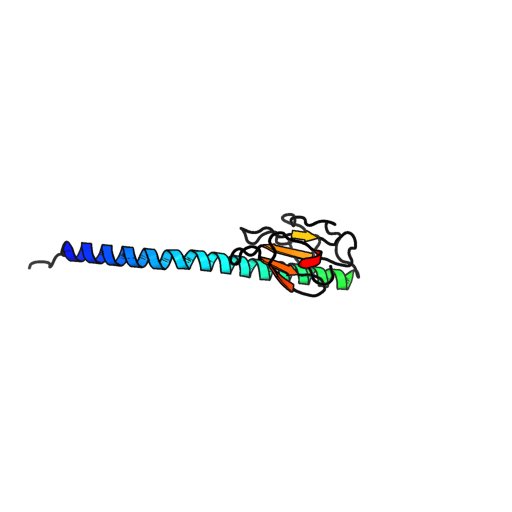 -5.858 4.148 11.841 1.00 93.25 113 GLU A O 1
ATOM 897 N N . LYS A 1 114 ? -4.684 2.286 11.404 1.00 90.00 114 LYS A N 1
ATOM 898 C CA . LYS A 1 114 ? -4.412 1.974 12.812 1.00 90.00 114 LYS A CA 1
ATOM 899 C C . LYS A 1 114 ? -3.385 2.915 13.436 1.00 90.00 114 LYS A C 1
ATOM 901 O O . LYS A 1 114 ? -3.487 3.195 14.628 1.00 90.00 114 LYS A O 1
ATOM 906 N N . VAL A 1 115 ? -2.397 3.356 12.660 1.00 89.19 115 VAL A N 1
ATOM 907 C CA . VAL A 1 115 ? -1.314 4.226 13.133 1.00 89.19 115 VAL A CA 1
ATOM 908 C C . VAL A 1 115 ? -1.351 5.519 12.340 1.00 89.19 115 VAL A C 1
ATOM 910 O O . VAL A 1 115 ? -1.211 5.510 11.117 1.00 89.19 115 VAL A O 1
ATOM 913 N N . GLU A 1 116 ? -1.545 6.632 13.041 1.00 90.06 116 GLU A N 1
ATOM 914 C CA . GLU A 1 116 ? -1.588 7.946 12.411 1.00 90.06 116 GLU A CA 1
ATOM 915 C C . GLU A 1 116 ? -0.275 8.264 11.698 1.00 90.06 116 GLU A C 1
ATOM 917 O O . GLU A 1 116 ? 0.803 7.815 12.097 1.00 90.06 116 GLU A O 1
ATOM 922 N N . ASN A 1 117 ? -0.386 9.038 10.615 1.00 92.00 117 ASN A N 1
ATOM 923 C CA . ASN A 1 117 ? 0.757 9.534 9.846 1.00 92.00 117 ASN A CA 1
ATOM 924 C C . ASN A 1 117 ? 1.742 8.436 9.425 1.00 92.00 117 ASN A C 1
ATOM 926 O O . ASN A 1 117 ? 2.924 8.692 9.238 1.00 92.00 117 ASN A O 1
ATOM 930 N N . THR A 1 118 ? 1.254 7.204 9.276 1.00 96.12 118 THR A N 1
ATOM 931 C CA . THR A 1 118 ? 2.069 6.069 8.863 1.00 96.12 118 THR A CA 1
ATOM 932 C C . THR A 1 118 ? 1.599 5.573 7.510 1.00 96.12 118 THR A C 1
ATOM 934 O O . THR A 1 118 ? 0.421 5.282 7.305 1.00 96.12 118 THR A O 1
ATOM 937 N N . TYR A 1 119 ? 2.542 5.460 6.589 1.00 96.88 119 TYR A N 1
ATOM 938 C CA . TYR A 1 119 ? 2.346 4.920 5.256 1.00 96.88 119 TYR A CA 1
ATOM 939 C C . TYR A 1 119 ? 3.030 3.565 5.175 1.00 96.88 119 TYR A C 1
ATOM 941 O O . TYR A 1 119 ? 4.122 3.381 5.716 1.00 96.88 119 TYR A O 1
ATOM 949 N N . PHE A 1 120 ? 2.397 2.617 4.501 1.00 97.75 120 PHE A N 1
ATOM 950 C CA . PHE A 1 120 ? 3.076 1.414 4.049 1.00 97.75 120 PHE A CA 1
ATOM 951 C C . PHE A 1 120 ? 3.485 1.633 2.599 1.00 97.75 120 PHE A C 1
ATOM 953 O O . PHE A 1 120 ? 2.641 1.989 1.778 1.00 97.75 120 PHE A O 1
ATOM 960 N N . THR A 1 121 ? 4.771 1.473 2.311 1.00 97.50 121 THR A N 1
ATOM 961 C CA . THR A 1 121 ? 5.363 1.721 0.998 1.00 97.50 121 THR A CA 1
ATOM 962 C C . THR A 1 121 ? 6.106 0.485 0.518 1.00 97.50 121 THR A C 1
ATOM 964 O O . THR A 1 121 ? 6.721 -0.219 1.317 1.00 97.50 121 THR A O 1
ATOM 967 N N . CYS A 1 122 ? 6.096 0.249 -0.788 1.00 97.69 122 CYS A N 1
ATOM 968 C CA . CYS A 1 122 ? 6.970 -0.705 -1.455 1.00 97.69 122 CYS A CA 1
ATOM 969 C C . CYS A 1 122 ? 7.635 -0.039 -2.657 1.00 97.69 122 CYS A C 1
ATOM 971 O O . CYS A 1 122 ? 7.008 0.739 -3.378 1.00 97.69 122 CYS A O 1
ATOM 973 N N . SER A 1 123 ? 8.905 -0.362 -2.859 1.00 96.06 123 SER A N 1
ATOM 974 C CA . SER A 1 123 ? 9.689 0.001 -4.037 1.00 96.06 123 SER A CA 1
ATOM 975 C C . SER A 1 123 ? 10.505 -1.205 -4.498 1.00 96.06 123 SER A C 1
ATOM 977 O O . SER A 1 123 ? 10.476 -2.263 -3.862 1.00 96.06 123 SER A O 1
ATOM 979 N N . GLN A 1 124 ? 11.321 -1.020 -5.533 1.00 93.19 124 GLN A N 1
ATOM 980 C CA . GLN A 1 124 ? 12.265 -2.027 -6.025 1.00 93.19 124 GLN A CA 1
ATOM 981 C C . GLN A 1 124 ? 13.278 -2.513 -4.968 1.00 93.19 124 GLN A C 1
ATOM 983 O O . GLN A 1 124 ? 13.930 -3.539 -5.133 1.00 93.19 124 GLN A O 1
ATOM 988 N N . ALA A 1 125 ? 13.434 -1.777 -3.861 1.00 93.56 125 ALA A N 1
ATOM 989 C CA . ALA A 1 125 ? 14.298 -2.142 -2.737 1.00 93.56 125 ALA A CA 1
ATOM 990 C C . ALA A 1 125 ? 13.524 -2.751 -1.545 1.00 93.56 125 ALA A C 1
ATOM 992 O O . ALA A 1 125 ? 14.063 -2.874 -0.438 1.00 93.56 125 ALA A O 1
ATOM 993 N N . GLY A 1 126 ? 12.263 -3.132 -1.763 1.00 94.44 126 GLY A N 1
ATOM 994 C CA . GLY A 1 126 ? 11.394 -3.800 -0.800 1.00 94.44 126 GLY A CA 1
ATOM 995 C C . GLY A 1 126 ? 10.387 -2.878 -0.113 1.00 94.44 126 GLY A C 1
ATOM 996 O O . GLY A 1 126 ? 10.252 -1.695 -0.432 1.00 94.44 126 GLY A O 1
ATOM 997 N N . CYS A 1 127 ? 9.668 -3.450 0.852 1.00 96.62 127 CYS A N 1
ATOM 998 C CA . CYS A 1 127 ? 8.572 -2.790 1.554 1.00 96.62 127 CYS A CA 1
ATOM 999 C C . CYS A 1 127 ? 8.968 -2.298 2.950 1.00 96.62 127 CYS A C 1
ATOM 1001 O O . CYS A 1 127 ? 9.777 -2.922 3.644 1.00 96.62 127 CYS A O 1
ATOM 1003 N N . GLN A 1 128 ? 8.382 -1.186 3.393 1.00 95.81 128 GLN A N 1
ATOM 1004 C CA . GLN A 1 128 ? 8.575 -0.645 4.735 1.00 95.81 128 GLN A CA 1
ATOM 1005 C C . GLN A 1 128 ? 7.383 0.189 5.213 1.00 95.81 128 GLN A C 1
ATOM 1007 O O . GLN A 1 128 ? 6.503 0.579 4.451 1.00 95.81 128 GLN A O 1
ATOM 1012 N N . LYS A 1 129 ? 7.378 0.494 6.513 1.00 96.19 129 LYS A N 1
ATOM 1013 C CA . LYS A 1 129 ? 6.489 1.500 7.099 1.00 96.19 129 LYS A CA 1
ATOM 1014 C C . LYS A 1 129 ? 7.260 2.806 7.253 1.00 96.19 129 LYS A C 1
ATOM 1016 O O . LYS A 1 129 ? 8.377 2.794 7.761 1.00 96.19 129 LYS A O 1
ATOM 1021 N N . CYS A 1 130 ? 6.658 3.911 6.838 1.00 95.81 130 CYS A N 1
ATOM 1022 C CA . CYS A 1 130 ? 7.215 5.254 6.928 1.00 95.81 130 CYS A CA 1
ATOM 1023 C C . CYS A 1 130 ? 6.273 6.137 7.746 1.00 95.81 130 CYS A C 1
ATOM 1025 O O . CYS A 1 130 ? 5.112 6.292 7.371 1.00 95.81 130 CYS A O 1
ATOM 1027 N N . GLN A 1 131 ? 6.756 6.711 8.847 1.00 95.56 131 GLN A N 1
ATOM 1028 C CA . GLN A 1 131 ? 5.966 7.607 9.687 1.00 95.56 131 GLN A CA 1
ATOM 1029 C C . GLN A 1 131 ? 6.374 9.064 9.432 1.00 95.56 131 GLN A C 1
ATOM 1031 O O . GLN A 1 131 ? 7.500 9.453 9.725 1.00 95.56 131 GLN A O 1
ATOM 1036 N N . THR A 1 132 ? 5.469 9.854 8.859 1.00 93.38 132 THR A N 1
ATOM 1037 C CA . THR A 1 132 ? 5.666 11.260 8.475 1.00 93.38 132 THR A CA 1
ATOM 1038 C C . THR A 1 132 ? 4.315 11.971 8.369 1.00 93.38 132 THR A C 1
ATOM 1040 O O . THR A 1 132 ? 3.313 11.353 8.011 1.00 93.38 132 THR A O 1
ATOM 1043 N N . GLU A 1 133 ? 4.261 13.272 8.656 1.00 89.75 133 GLU A N 1
ATOM 1044 C CA . GLU A 1 133 ? 3.020 14.059 8.573 1.00 89.75 133 GLU A CA 1
ATOM 1045 C C . GLU A 1 133 ? 2.446 14.081 7.149 1.00 89.75 133 GLU A C 1
ATOM 1047 O O . GLU A 1 133 ? 1.254 13.844 6.940 1.00 89.75 133 GLU A O 1
ATOM 1052 N N . ALA A 1 134 ? 3.318 14.279 6.162 1.00 91.19 134 ALA A N 1
ATOM 1053 C CA . ALA A 1 134 ? 2.990 14.248 4.745 1.00 91.19 134 ALA A CA 1
ATOM 1054 C C . ALA A 1 134 ? 3.859 13.218 4.022 1.00 91.19 134 ALA A C 1
ATOM 1056 O O . ALA A 1 134 ? 5.047 13.064 4.319 1.00 91.19 134 ALA A O 1
ATOM 1057 N N . PHE A 1 135 ? 3.258 12.511 3.067 1.00 93.06 135 PHE A N 1
ATOM 1058 C CA . PHE A 1 135 ? 3.983 11.559 2.239 1.00 93.06 135 PHE A CA 1
ATOM 1059 C C . PHE A 1 135 ? 5.033 12.280 1.383 1.00 93.06 135 PHE A C 1
ATOM 1061 O O . PHE A 1 135 ? 4.729 13.264 0.712 1.00 93.06 135 PHE A O 1
ATOM 1068 N N . SER A 1 136 ? 6.254 11.749 1.386 1.00 92.94 136 SER A N 1
ATOM 1069 C CA . SER A 1 136 ? 7.344 12.180 0.515 1.00 92.94 136 SER A CA 1
ATOM 1070 C C . SER A 1 136 ? 7.997 10.940 -0.101 1.00 92.94 136 SER A C 1
ATOM 1072 O O . SER A 1 136 ? 8.475 10.087 0.658 1.00 92.94 136 SER A O 1
ATOM 1074 N N . PRO A 1 137 ? 8.052 10.817 -1.442 1.00 90.44 137 PRO A N 1
ATOM 1075 C CA . PRO A 1 137 ? 8.666 9.665 -2.093 1.00 90.44 137 PRO A CA 1
ATOM 1076 C C . PRO A 1 137 ? 10.126 9.454 -1.691 1.00 90.44 137 PRO A C 1
ATOM 1078 O O . PRO A 1 137 ? 10.513 8.344 -1.347 1.00 90.44 137 PRO A O 1
ATOM 1081 N N . THR A 1 138 ? 10.916 10.527 -1.626 1.00 91.00 138 THR A N 1
ATOM 1082 C CA . THR A 1 138 ? 12.347 10.470 -1.275 1.00 91.00 138 THR A CA 1
ATOM 1083 C C . THR A 1 138 ? 12.595 10.041 0.170 1.00 91.00 138 THR A C 1
ATOM 1085 O O . THR A 1 138 ? 13.675 9.566 0.507 1.00 91.00 138 THR A O 1
ATOM 1088 N N . THR A 1 139 ? 11.602 10.210 1.046 1.00 92.75 139 THR A N 1
ATOM 1089 C CA . THR A 1 139 ? 11.693 9.826 2.460 1.00 92.75 139 THR A CA 1
ATOM 1090 C C . THR A 1 139 ? 11.151 8.421 2.697 1.00 92.75 139 THR A C 1
ATOM 1092 O O . THR A 1 139 ? 11.724 7.654 3.468 1.00 92.75 139 THR A O 1
ATOM 1095 N N . CYS A 1 140 ? 10.032 8.078 2.059 1.00 94.00 140 CYS A N 1
ATOM 1096 C CA . CYS A 1 140 ? 9.289 6.865 2.375 1.00 94.00 140 CYS A CA 1
ATOM 1097 C C . CYS A 1 140 ? 9.561 5.695 1.428 1.00 94.00 140 CYS A C 1
ATOM 1099 O O . CYS A 1 140 ? 9.340 4.546 1.816 1.00 94.00 140 CYS A O 1
ATOM 1101 N N . CYS A 1 141 ? 10.041 5.942 0.216 1.00 93.69 141 CYS A N 1
ATOM 1102 C CA . CYS A 1 141 ? 10.298 4.913 -0.783 1.00 93.69 141 CYS A CA 1
ATOM 1103 C C . CYS A 1 141 ? 11.803 4.630 -0.830 1.00 93.69 141 CYS A C 1
ATOM 1105 O O . CYS A 1 141 ? 12.616 5.538 -0.986 1.00 93.69 141 CYS A O 1
ATOM 1107 N N . ARG A 1 142 ? 12.207 3.368 -0.648 1.00 91.06 142 ARG A N 1
ATOM 1108 C CA . ARG A 1 142 ? 13.636 3.026 -0.631 1.00 91.06 142 ARG A CA 1
ATOM 1109 C C . ARG A 1 142 ? 14.226 3.158 -2.030 1.00 91.06 142 ARG A C 1
ATOM 1111 O O . ARG A 1 142 ? 13.659 2.611 -2.973 1.00 91.06 142 ARG A O 1
ATOM 1118 N N . ASN A 1 143 ? 15.387 3.805 -2.131 1.00 85.19 143 ASN A N 1
ATOM 1119 C CA . ASN A 1 143 ? 16.107 4.030 -3.390 1.00 85.19 143 ASN A CA 1
ATOM 1120 C C . ASN A 1 143 ? 15.273 4.761 -4.459 1.00 85.19 143 ASN A C 1
ATOM 1122 O O . ASN A 1 143 ? 15.421 4.488 -5.653 1.00 85.19 143 ASN A O 1
ATOM 1126 N N . PHE A 1 144 ? 14.397 5.668 -4.020 1.00 83.50 144 PHE A N 1
ATOM 1127 C CA . PHE A 1 144 ? 13.588 6.511 -4.894 1.00 83.50 144 PHE A CA 1
ATOM 1128 C C . PHE A 1 144 ? 14.342 7.787 -5.271 1.00 83.50 144 PHE A C 1
ATOM 1130 O O . PHE A 1 144 ? 14.755 8.525 -4.350 1.00 83.50 144 PHE A O 1
#

Secondary structure (DSSP, 8-state):
----PPPHHHHHHHHHHHHHHHHHHHHHHHHHHHHHHHHHHHHHHHHHHHHHHHHHHHHSS-----SS-EEPPTT--TTTTTSSS---BSSSSBPEEE-TT-SS--EEEEE-SSSTTEEEEEETTEEEEEE-SS--HHHHSTT-

Radius of gyration: 23.72 Å; chains: 1; bounding box: 66×39×62 Å

pLDDT: mean 91.24, std 8.18, range [50.22, 97.88]

Sequence (144 aa):
MFKKGFTLIELLVVALIISILVTIVSVNYSQYKKSSRDTKGIEEIEAIAKALELKYAESMQYPDLPDSPSEIPSGDTRLSPYLKGVPNSNGTSNYYWLDGGSREKYCVYFKLEKVENTYFTCSQAGCQKCQTEAFSPTTCCRNF

Foldseek 3Di:
DDDDDDDPVNVVVVVVVVVVVVVVVVVVVVLVVLVVLLVVVLVLQVLVLVLQVVVCVVPVFGFDFALDKDFDDFQDCSSPPSDGTRDQGSVPWGKTKHANRPRNKMKIWTDRPNDPQWIWIQMPVGIDIDRDNDDDCVRHYPPD